Protein AF-A0A645DBH1-F1 (afdb_monomer)

Secondary structure (DSSP, 8-state):
-PPPP---EEEEEE-TTS-EEEEEEEEETTEEEEEESSB-SSSBTTSEEEEEETTT-EEEEEEEETTTEEEEEEEEEEEEEETTEEEEEETTTEEEEEE---

pLDDT: mean 93.03, std 10.53, range [40.94, 98.75]

Sequence (102 aa):
MVAVIDLTGEWIGHYPGHFDEVIRIEQEGEIVQAYKITGDDYVPAEALTWRADLRTMDGEGQVAEKEFVRPRLIPGRLRIVNPDRIIFHWENCGEVEFRRDD

Foldseek 3Di:
DPDDQDQAAKKWKDDVVDHIWIWGWDDDPQKIWIATCCQDQWHGHRGTQKIAGNVVQKIWGWTGPGNNHPIDTAIWGKDDPDSFWIKIAGVPPGIIIIGDDD

Nearest PDB structures (foldseek):
  5vzt-assembly2_D  TM=9.087E-01  e=3.829E-06  Homo sapiens
  3hty-assembly4_D  TM=5.677E-01  e=3.494E-02  Bacteroides thetaiotaomicron VPI-5482
  8u2f-assembly1_A  TM=4.194E-01  e=2.503E-01  Vibrio parahaemolyticus
  1fho-assembly1_A  TM=5.460E-01  e=2.323E+00  Caenorhabditis elegans
  8alo-assembly1_B  TM=3.598E-01  e=6.360E-01  Vibrio cholerae

Organism: NCBI:txid1076179

Solvent-accessible surface area (backbone atoms only — not comparable to full-atom values): 5519 Å² total; per-residue (Å²): 130,83,80,80,82,76,71,59,45,65,30,44,26,52,42,90,98,58,65,78,35,39,29,38,31,49,65,63,89,50,40,36,40,30,24,23,62,60,41,48,63,34,53,44,48,73,34,68,42,35,36,33,33,73,84,78,29,45,29,34,23,53,48,39,41,75,77,48,39,80,66,44,76,41,58,24,36,52,43,80,77,52,95,55,32,35,33,44,32,32,70,98,74,49,67,35,51,31,30,50,83,132

Structure (mmCIF, N/CA/C/O backbone):
data_AF-A0A645DBH1-F1
#
_entry.id   AF-A0A645DBH1-F1
#
loop_
_atom_site.group_PDB
_atom_site.id
_atom_site.type_symbol
_atom_site.label_atom_id
_atom_site.label_alt_id
_atom_site.label_comp_id
_atom_site.label_asym_id
_atom_site.label_entity_id
_atom_site.label_seq_id
_atom_site.pdbx_PDB_ins_code
_atom_site.Cartn_x
_atom_site.Cartn_y
_atom_site.Cartn_z
_atom_site.occupancy
_atom_site.B_iso_or_equiv
_atom_site.auth_seq_id
_atom_site.auth_comp_id
_atom_site.auth_asym_id
_atom_site.auth_atom_id
_atom_site.pdbx_PDB_model_num
ATOM 1 N N . MET A 1 1 ? -18.718 3.544 19.699 1.00 40.94 1 MET A N 1
ATOM 2 C CA . MET A 1 1 ? -17.326 3.547 19.211 1.00 40.94 1 MET A CA 1
ATOM 3 C C . MET A 1 1 ? -17.284 2.663 17.985 1.00 40.94 1 MET A C 1
ATOM 5 O O . MET A 1 1 ? -17.610 1.491 18.110 1.00 40.94 1 MET A O 1
ATOM 9 N N . VAL A 1 2 ? -16.982 3.223 16.816 1.00 48.16 2 VAL A N 1
ATOM 10 C CA . VAL A 1 2 ? -16.574 2.400 15.671 1.00 48.16 2 VAL A CA 1
ATOM 11 C C . VAL A 1 2 ? -15.178 1.900 16.028 1.00 48.16 2 VAL A C 1
ATOM 13 O O . VAL A 1 2 ? -14.338 2.711 16.416 1.00 48.16 2 VAL A O 1
ATOM 16 N N . ALA A 1 3 ? -14.965 0.586 16.044 1.00 58.44 3 ALA A N 1
ATOM 17 C CA . ALA A 1 3 ? -13.634 0.041 16.273 1.00 58.44 3 ALA A CA 1
ATOM 18 C C . ALA A 1 3 ? -12.708 0.568 15.169 1.00 58.44 3 ALA A C 1
ATOM 20 O O . ALA A 1 3 ? -13.049 0.474 13.990 1.00 58.44 3 ALA A O 1
ATOM 21 N N . VAL A 1 4 ? -11.581 1.164 15.555 1.00 71.69 4 VAL A N 1
ATOM 22 C CA . VAL A 1 4 ? -10.527 1.520 14.603 1.00 71.69 4 VAL A CA 1
ATOM 23 C C . VAL A 1 4 ? -9.979 0.202 14.071 1.00 71.69 4 VAL A C 1
ATOM 25 O O . VAL A 1 4 ? -9.593 -0.664 14.855 1.00 71.69 4 VAL A O 1
ATOM 28 N N . ILE A 1 5 ? -10.038 0.015 12.758 1.00 89.06 5 ILE A N 1
ATOM 29 C CA . ILE A 1 5 ? -9.482 -1.168 12.108 1.00 89.06 5 ILE A CA 1
ATOM 30 C C . ILE A 1 5 ? -7.955 -1.141 12.230 1.00 89.06 5 ILE A C 1
ATOM 32 O O . ILE A 1 5 ? -7.333 -0.107 11.979 1.00 89.06 5 ILE A O 1
ATOM 36 N N . ASP A 1 6 ? -7.373 -2.264 12.645 1.00 94.44 6 ASP A N 1
ATOM 37 C CA . ASP A 1 6 ? -5.924 -2.448 12.704 1.00 94.44 6 ASP A CA 1
ATOM 38 C C . ASP A 1 6 ? -5.465 -3.222 11.465 1.00 94.44 6 ASP A C 1
ATOM 40 O O . ASP A 1 6 ? -5.777 -4.403 11.280 1.00 94.44 6 ASP A O 1
ATOM 44 N N . LEU A 1 7 ? -4.752 -2.526 10.587 1.00 96.62 7 LEU A N 1
ATOM 45 C CA . LEU A 1 7 ? -4.184 -3.077 9.364 1.00 96.62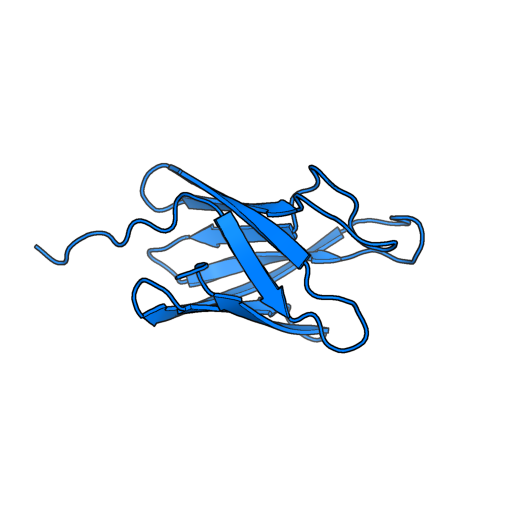 7 LEU A CA 1
ATOM 46 C C . LEU A 1 7 ? -2.735 -3.541 9.548 1.00 96.62 7 LEU A C 1
ATOM 48 O O . LEU A 1 7 ? -2.159 -4.067 8.600 1.00 96.62 7 LEU A O 1
ATOM 52 N N . THR A 1 8 ? -2.151 -3.405 10.742 1.00 97.25 8 THR A N 1
ATOM 53 C CA . THR A 1 8 ? -0.756 -3.781 11.012 1.00 97.25 8 THR A CA 1
ATOM 54 C C . THR A 1 8 ? -0.488 -5.248 10.669 1.00 97.25 8 THR A C 1
ATOM 56 O O . THR A 1 8 ? -1.314 -6.135 10.927 1.00 97.25 8 THR A O 1
ATOM 59 N N . GLY A 1 9 ? 0.689 -5.510 10.099 1.00 97.12 9 GLY A N 1
ATOM 60 C CA . GLY A 1 9 ? 1.181 -6.858 9.809 1.00 97.12 9 GLY A CA 1
ATOM 61 C C . GLY A 1 9 ? 1.458 -7.105 8.331 1.00 97.12 9 GLY A C 1
ATOM 62 O O . GLY A 1 9 ? 1.590 -6.166 7.546 1.00 97.12 9 GLY A O 1
ATOM 63 N N . GLU A 1 10 ? 1.594 -8.378 7.976 1.00 97.62 10 GLU A N 1
ATOM 64 C CA . GLU A 1 10 ? 1.919 -8.815 6.619 1.00 97.62 10 GLU A CA 1
ATOM 65 C C . GLU A 1 10 ? 0.665 -9.056 5.781 1.00 97.62 10 GLU A C 1
ATOM 67 O O . GLU A 1 10 ? -0.356 -9.539 6.278 1.00 97.62 10 GLU A O 1
ATOM 72 N N . TRP A 1 11 ? 0.760 -8.706 4.500 1.00 97.44 11 TRP A N 1
ATOM 73 C CA . TRP A 1 11 ? -0.308 -8.860 3.524 1.00 97.44 11 TRP A CA 1
ATOM 74 C C . TRP A 1 11 ? 0.255 -9.289 2.174 1.00 97.44 11 TRP A C 1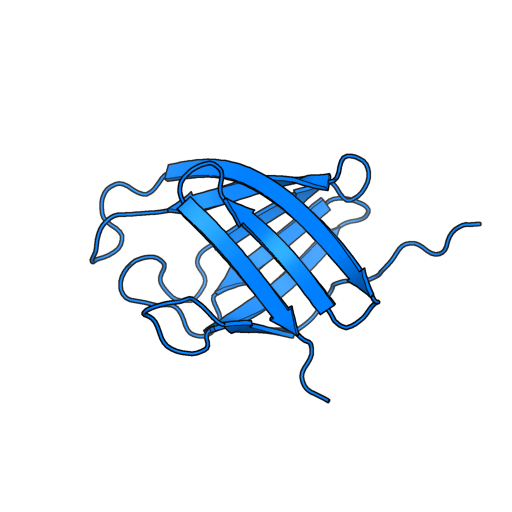
ATOM 76 O O . TRP A 1 11 ? 1.313 -8.825 1.755 1.00 97.44 11 TRP A O 1
ATOM 86 N N . ILE A 1 12 ? -0.489 -10.127 1.462 1.00 96.62 12 ILE A N 1
ATOM 87 C CA . ILE A 1 12 ? -0.128 -10.642 0.143 1.00 96.62 12 ILE A CA 1
ATOM 88 C C . ILE A 1 12 ? -0.936 -9.884 -0.906 1.00 96.62 12 ILE A C 1
ATOM 90 O O . ILE A 1 12 ? -2.166 -9.961 -0.913 1.00 96.62 12 ILE A O 1
ATOM 94 N N . GLY A 1 13 ? -0.249 -9.150 -1.779 1.00 94.44 13 GLY A N 1
ATOM 95 C CA . GLY A 1 13 ? -0.826 -8.406 -2.892 1.00 94.44 13 GLY A CA 1
ATOM 96 C C . GLY A 1 13 ? -0.625 -9.116 -4.224 1.00 94.44 13 GLY A C 1
ATOM 97 O O . GLY A 1 13 ? 0.501 -9.468 -4.570 1.00 94.44 13 GLY A O 1
ATOM 98 N N . HIS A 1 14 ? -1.695 -9.277 -5.003 1.00 86.56 14 HIS A N 1
ATOM 99 C CA . HIS A 1 14 ? -1.590 -9.803 -6.365 1.00 86.56 14 HIS A CA 1
ATOM 100 C C . HIS A 1 14 ? -1.423 -8.656 -7.369 1.00 86.56 14 HIS A C 1
ATOM 102 O O . HIS A 1 14 ? -2.392 -7.966 -7.689 1.00 86.56 14 HIS A O 1
ATOM 108 N N . TYR A 1 15 ? -0.204 -8.441 -7.866 1.00 78.31 15 TYR A N 1
ATOM 109 C CA . TYR A 1 15 ? 0.096 -7.391 -8.844 1.00 78.31 15 TYR A CA 1
ATOM 110 C C . TYR A 1 15 ? -0.097 -7.934 -10.272 1.00 78.31 15 TYR A C 1
ATOM 112 O O . TYR A 1 15 ? 0.681 -8.787 -10.703 1.00 78.31 15 TYR A O 1
ATOM 120 N N . PRO A 1 16 ? -1.092 -7.462 -11.052 1.00 71.31 16 PRO A N 1
ATOM 121 C CA . PRO A 1 16 ? -1.329 -7.978 -12.399 1.00 71.31 16 PRO A CA 1
ATOM 122 C C . PRO A 1 16 ? -0.097 -7.804 -13.300 1.00 71.31 16 PRO A C 1
ATOM 124 O O . PRO A 1 16 ? 0.389 -6.693 -13.489 1.00 71.31 16 PRO A O 1
ATOM 127 N N . GLY A 1 17 ? 0.400 -8.903 -13.875 1.00 69.56 17 GLY A N 1
ATOM 128 C CA . GLY A 1 17 ? 1.623 -8.904 -14.694 1.00 69.56 17 GLY A CA 1
ATOM 129 C C . GLY A 1 17 ? 2.927 -9.093 -13.907 1.00 69.56 17 GLY A C 1
ATOM 130 O O . GLY A 1 17 ? 3.988 -9.178 -14.524 1.00 69.56 17 GLY A O 1
ATOM 131 N N . HIS A 1 18 ? 2.842 -9.224 -12.583 1.00 68.31 18 HIS A N 1
ATOM 132 C CA . HIS A 1 18 ? 3.939 -9.541 -11.669 1.00 68.31 18 HIS A CA 1
ATOM 133 C C . HIS A 1 18 ? 3.574 -10.766 -10.809 1.00 68.31 18 HIS A C 1
ATOM 135 O O . HIS A 1 18 ? 2.489 -11.336 -10.947 1.00 68.31 18 HIS A O 1
ATOM 141 N N . PHE A 1 19 ? 4.506 -11.218 -9.968 1.00 77.62 19 PHE A N 1
ATOM 142 C CA . PHE A 1 19 ? 4.229 -12.265 -8.984 1.00 77.62 19 PHE A CA 1
ATOM 143 C C . PHE A 1 19 ? 3.441 -11.696 -7.794 1.00 77.62 19 PHE A C 1
ATOM 145 O O . PHE A 1 19 ? 3.258 -10.483 -7.677 1.00 77.62 19 PHE A O 1
ATOM 152 N N . ASP A 1 20 ? 2.948 -12.583 -6.928 1.00 88.62 20 ASP A N 1
ATOM 153 C CA . ASP A 1 20 ? 2.427 -12.169 -5.628 1.00 88.62 20 ASP A CA 1
ATOM 154 C C . ASP A 1 20 ? 3.551 -11.487 -4.837 1.00 88.62 20 ASP A C 1
ATOM 156 O O . ASP A 1 20 ? 4.667 -12.000 -4.750 1.00 88.62 20 ASP A O 1
ATOM 160 N N . GLU A 1 21 ? 3.239 -10.334 -4.256 1.00 92.12 21 GLU A N 1
ATOM 161 C CA . GLU A 1 21 ? 4.179 -9.520 -3.497 1.00 92.12 21 GLU A CA 1
ATOM 162 C C . GLU A 1 21 ? 3.709 -9.413 -2.054 1.00 92.12 21 GLU A C 1
ATOM 164 O O . GLU A 1 21 ? 2.552 -9.078 -1.788 1.00 92.12 21 GLU A O 1
ATOM 169 N N . VAL A 1 22 ? 4.613 -9.660 -1.114 1.00 96.06 22 VAL A N 1
ATOM 170 C CA . VAL A 1 22 ? 4.327 -9.494 0.309 1.00 96.06 22 VAL A CA 1
ATOM 171 C C . VAL A 1 22 ? 4.649 -8.059 0.702 1.00 96.06 22 VAL A C 1
ATOM 173 O O . VAL A 1 22 ? 5.698 -7.523 0.337 1.00 96.06 22 VAL A O 1
ATOM 176 N N . ILE A 1 23 ? 3.749 -7.429 1.449 1.00 97.44 23 ILE A N 1
ATOM 177 C CA . ILE A 1 23 ? 3.941 -6.109 2.044 1.00 97.44 23 ILE A CA 1
ATOM 178 C C . ILE A 1 23 ? 3.784 -6.184 3.559 1.00 97.44 23 ILE A C 1
ATOM 180 O O . ILE A 1 23 ? 3.069 -7.036 4.081 1.00 97.44 23 ILE A O 1
ATOM 184 N N . ARG A 1 24 ? 4.405 -5.242 4.260 1.00 98.25 24 ARG A N 1
ATOM 185 C CA . ARG A 1 24 ? 4.228 -5.012 5.691 1.00 98.25 24 ARG A CA 1
ATOM 186 C C . ARG A 1 24 ? 3.584 -3.654 5.904 1.00 98.25 24 ARG A C 1
ATOM 188 O O . ARG A 1 24 ? 4.117 -2.650 5.431 1.00 98.25 24 ARG A O 1
ATOM 195 N N . ILE A 1 25 ? 2.464 -3.623 6.616 1.00 98.50 25 ILE A N 1
ATOM 196 C CA . ILE A 1 25 ? 1.793 -2.385 7.011 1.00 98.50 25 ILE A CA 1
ATOM 197 C C . ILE A 1 25 ? 2.235 -2.001 8.421 1.00 98.50 25 ILE A C 1
ATOM 199 O O . ILE A 1 25 ? 2.126 -2.791 9.360 1.00 98.50 25 ILE A O 1
ATOM 203 N N . GLU A 1 26 ? 2.702 -0.764 8.549 1.00 98.25 26 GLU A N 1
ATOM 204 C CA . GLU A 1 26 ? 2.855 -0.040 9.809 1.00 98.25 26 GLU A CA 1
ATOM 205 C C . GLU A 1 26 ? 1.683 0.940 9.953 1.00 98.25 26 GLU A C 1
ATOM 207 O O . GLU A 1 26 ? 1.349 1.642 8.994 1.00 98.25 26 GLU A O 1
ATOM 212 N N . GLN A 1 27 ? 1.054 0.984 11.131 1.00 97.56 27 GLN A N 1
ATOM 213 C CA . GLN A 1 27 ? -0.072 1.874 11.415 1.00 97.56 27 GLN A CA 1
ATOM 214 C C . GLN A 1 27 ? 0.195 2.740 12.650 1.00 97.56 27 GLN A C 1
ATOM 216 O O . GLN A 1 27 ? 0.391 2.236 13.755 1.00 97.56 27 GLN A O 1
ATOM 221 N N . GLU A 1 28 ? 0.119 4.057 12.468 1.00 96.50 28 GLU A N 1
ATOM 222 C CA . GLU A 1 28 ? 0.186 5.060 13.530 1.00 96.50 28 GLU A CA 1
ATOM 223 C C . GLU A 1 28 ? -1.132 5.842 13.577 1.00 96.50 28 GLU A C 1
ATOM 225 O O . GLU A 1 28 ? -1.344 6.833 12.873 1.00 96.50 28 GLU A O 1
ATOM 230 N N . GLY A 1 29 ? -2.062 5.367 14.409 1.00 94.38 29 GLY A N 1
ATOM 231 C CA . GLY A 1 29 ? -3.403 5.941 14.499 1.00 94.38 29 GLY A CA 1
ATOM 232 C C . GLY A 1 29 ? -4.179 5.762 13.193 1.00 94.38 29 GLY A C 1
ATOM 233 O O . GLY A 1 29 ? -4.552 4.642 12.842 1.00 94.38 29 GLY A O 1
ATOM 234 N N . GLU A 1 30 ? -4.443 6.871 12.501 1.00 95.88 30 GLU A N 1
ATOM 235 C CA . GLU A 1 30 ? -5.142 6.892 11.209 1.00 95.88 30 GLU A CA 1
ATOM 236 C C . GLU A 1 30 ? -4.178 6.825 10.016 1.00 95.88 30 GLU A C 1
ATOM 238 O O . GLU A 1 30 ? -4.633 6.708 8.886 1.00 95.88 30 GLU A O 1
ATOM 243 N N . ILE A 1 31 ? -2.862 6.889 10.228 1.00 97.69 31 ILE A N 1
ATOM 244 C CA . ILE A 1 31 ? -1.883 6.848 9.139 1.00 97.69 31 ILE A CA 1
ATOM 245 C C . ILE A 1 31 ? -1.374 5.423 8.962 1.00 97.69 31 ILE A C 1
ATOM 247 O O . ILE A 1 31 ? -0.926 4.798 9.922 1.00 97.69 31 ILE A O 1
ATOM 251 N N . VAL A 1 32 ? -1.419 4.920 7.729 1.00 98.12 32 VAL A N 1
ATOM 252 C CA . VAL A 1 32 ? -0.880 3.607 7.356 1.00 98.12 32 VAL A CA 1
ATOM 253 C C . VAL A 1 32 ? 0.193 3.738 6.284 1.00 98.12 32 VAL A C 1
ATOM 255 O O . VAL A 1 32 ? 0.040 4.493 5.321 1.00 98.12 32 VAL A O 1
ATOM 258 N N . GLN A 1 33 ? 1.274 2.978 6.438 1.00 98.75 33 GLN A N 1
ATOM 259 C CA . GLN A 1 33 ? 2.382 2.898 5.490 1.00 98.75 33 GLN A CA 1
ATOM 260 C C . GLN A 1 33 ? 2.669 1.435 5.161 1.00 98.75 33 GLN A C 1
ATOM 262 O O . GLN A 1 33 ? 2.966 0.642 6.050 1.00 98.75 33 GLN A O 1
ATOM 267 N N . ALA A 1 34 ? 2.583 1.085 3.880 1.00 98.44 34 ALA A N 1
ATOM 268 C CA . ALA A 1 34 ? 2.869 -0.248 3.373 1.00 98.44 34 ALA A CA 1
ATOM 269 C C . ALA A 1 34 ? 4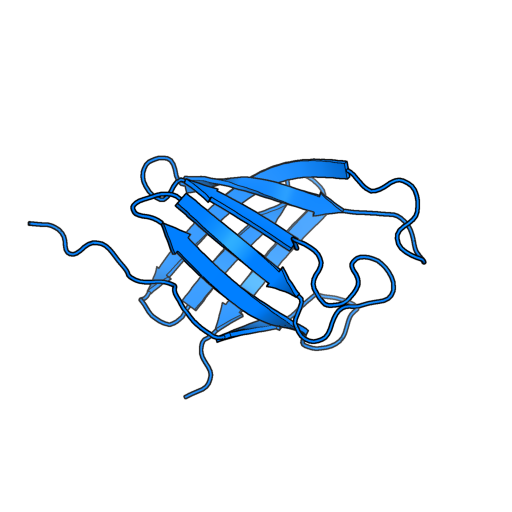.242 -0.286 2.700 1.00 98.44 34 ALA A C 1
ATOM 271 O O . ALA A 1 34 ? 4.495 0.459 1.749 1.00 98.44 34 ALA A O 1
ATOM 272 N N . TYR A 1 35 ? 5.099 -1.198 3.143 1.00 98.50 35 TYR A N 1
ATOM 273 C CA . TYR A 1 35 ? 6.432 -1.428 2.585 1.00 98.50 35 TYR A CA 1
ATOM 274 C C . TYR A 1 35 ? 6.497 -2.797 1.921 1.00 98.50 35 TYR A C 1
ATOM 276 O O . TYR A 1 35 ? 5.956 -3.759 2.461 1.00 98.50 35 TYR A O 1
ATOM 284 N N . LYS A 1 36 ? 7.158 -2.909 0.768 1.00 96.81 36 LYS A N 1
ATOM 285 C CA . LYS A 1 36 ? 7.425 -4.210 0.134 1.00 96.81 36 LYS A CA 1
ATOM 286 C C . LYS A 1 36 ? 8.349 -5.036 1.032 1.00 96.81 36 LYS A C 1
ATOM 288 O O . LYS A 1 36 ? 9.379 -4.533 1.463 1.00 96.81 36 LYS A O 1
ATOM 293 N N . ILE A 1 37 ? 8.012 -6.300 1.266 1.00 96.75 37 ILE A N 1
ATOM 294 C CA . ILE A 1 37 ? 8.922 -7.300 1.843 1.00 96.75 37 ILE A CA 1
ATOM 295 C C . ILE A 1 37 ? 9.686 -8.007 0.718 1.00 96.75 37 ILE A C 1
ATOM 297 O O . ILE A 1 37 ? 10.905 -8.125 0.782 1.00 96.75 37 ILE A O 1
ATOM 301 N N . THR A 1 38 ? 8.986 -8.464 -0.325 1.00 94.06 38 THR A N 1
ATOM 302 C CA . THR A 1 38 ? 9.595 -9.183 -1.460 1.00 94.06 38 THR A CA 1
ATOM 303 C C . THR A 1 38 ? 10.173 -8.225 -2.497 1.00 94.06 38 THR A C 1
ATOM 305 O O . THR A 1 38 ? 11.352 -8.331 -2.833 1.00 94.06 38 THR A O 1
ATOM 308 N N . GLY A 1 39 ? 9.382 -7.241 -2.930 1.00 92.00 39 GLY A N 1
ATOM 309 C CA . GLY A 1 39 ? 9.793 -6.268 -3.936 1.00 92.00 39 GLY A CA 1
ATOM 310 C C . GLY A 1 39 ? 9.852 -6.842 -5.349 1.00 92.00 39 GLY A C 1
ATOM 311 O O . GLY A 1 39 ? 9.993 -8.041 -5.563 1.00 92.00 39 GLY A O 1
ATOM 312 N N . ASP A 1 40 ? 9.827 -5.943 -6.324 1.00 91.62 40 ASP A N 1
ATOM 313 C CA . ASP A 1 40 ? 9.943 -6.261 -7.743 1.00 91.62 40 ASP A CA 1
ATOM 314 C C . ASP A 1 40 ? 10.947 -5.322 -8.440 1.00 91.62 40 ASP A C 1
ATOM 316 O O . ASP A 1 40 ? 11.531 -4.425 -7.825 1.00 91.62 40 ASP A O 1
ATOM 320 N N . ASP A 1 41 ? 11.158 -5.523 -9.747 1.00 93.25 41 ASP A N 1
ATOM 321 C CA . ASP A 1 41 ? 12.070 -4.704 -10.559 1.00 93.25 41 ASP A CA 1
ATOM 322 C C . ASP A 1 41 ? 11.677 -3.210 -10.593 1.00 93.25 41 ASP A C 1
ATOM 324 O O . ASP A 1 41 ? 12.479 -2.379 -11.014 1.00 93.25 41 ASP A O 1
ATOM 328 N N . TYR A 1 42 ? 10.455 -2.844 -10.204 1.00 94.38 42 TYR A N 1
ATOM 329 C CA . TYR A 1 42 ? 9.942 -1.475 -10.239 1.00 94.38 42 TYR A CA 1
ATOM 330 C C . TYR A 1 42 ? 9.899 -0.849 -8.853 1.00 94.38 42 TYR A C 1
ATOM 332 O O . TYR A 1 42 ? 10.186 0.334 -8.741 1.00 94.38 42 TYR A O 1
ATOM 340 N N . VAL A 1 43 ? 9.556 -1.593 -7.805 1.00 94.88 43 VAL A N 1
ATOM 341 C CA . VAL A 1 43 ? 9.581 -1.133 -6.412 1.00 94.88 43 VAL A CA 1
ATOM 342 C C . VAL A 1 43 ? 10.274 -2.205 -5.566 1.00 94.88 43 VAL A C 1
ATOM 344 O O . VAL A 1 43 ? 9.673 -3.251 -5.312 1.00 94.88 43 VAL A O 1
ATOM 347 N N . PRO A 1 44 ? 11.523 -1.972 -5.125 1.00 96.12 44 PRO A N 1
ATOM 348 C CA . PRO A 1 44 ? 12.325 -2.996 -4.465 1.00 96.12 44 PRO A CA 1
ATOM 349 C C . PRO A 1 44 ? 11.825 -3.298 -3.046 1.00 96.12 44 PRO A C 1
ATOM 351 O O . PRO A 1 44 ? 11.018 -2.560 -2.479 1.00 96.12 44 PRO A O 1
ATOM 354 N N . ALA A 1 45 ? 12.347 -4.374 -2.455 1.00 96.62 45 ALA A N 1
ATOM 355 C CA . ALA A 1 45 ? 12.137 -4.693 -1.046 1.00 96.62 45 ALA A CA 1
ATOM 356 C C . ALA A 1 45 ? 12.521 -3.509 -0.142 1.00 96.62 45 ALA A C 1
ATOM 358 O O . ALA A 1 45 ? 13.388 -2.701 -0.486 1.00 96.62 45 ALA A O 1
ATOM 359 N N . GLU A 1 46 ? 11.862 -3.411 1.010 1.00 96.69 46 GLU A N 1
ATOM 360 C CA . GLU A 1 46 ? 11.943 -2.322 1.993 1.00 96.69 46 GLU A CA 1
ATOM 361 C C . GLU A 1 46 ? 11.432 -0.955 1.502 1.00 96.69 46 GLU A C 1
ATOM 363 O O . GLU A 1 46 ? 11.278 -0.028 2.299 1.00 96.69 46 GLU A O 1
ATOM 368 N N . ALA A 1 47 ? 11.123 -0.792 0.212 1.00 97.56 47 ALA A N 1
ATOM 369 C CA . ALA A 1 47 ? 10.576 0.459 -0.292 1.00 97.56 47 ALA A CA 1
ATOM 370 C C . ALA A 1 47 ? 9.096 0.616 0.079 1.00 97.56 47 ALA A C 1
ATOM 372 O O . ALA A 1 47 ? 8.310 -0.336 0.058 1.00 97.56 47 ALA A O 1
ATOM 373 N N . LEU A 1 48 ? 8.701 1.861 0.359 1.00 98.19 48 LEU A N 1
ATOM 374 C CA . LEU A 1 48 ? 7.296 2.238 0.481 1.00 98.19 48 LEU A CA 1
ATOM 375 C C . LEU A 1 48 ? 6.582 1.915 -0.838 1.00 98.19 48 LEU A C 1
ATOM 377 O O . LEU A 1 48 ? 6.995 2.398 -1.891 1.00 98.19 48 LEU A O 1
ATOM 381 N N . THR A 1 49 ? 5.498 1.143 -0.789 1.00 97.69 49 THR A N 1
ATOM 382 C CA . THR A 1 49 ? 4.646 0.896 -1.961 1.00 97.69 49 THR A CA 1
ATOM 383 C C . THR A 1 49 ? 3.422 1.798 -1.981 1.00 97.69 49 THR A C 1
ATOM 385 O O . THR A 1 49 ? 3.050 2.279 -3.050 1.00 97.69 49 THR A O 1
ATOM 388 N N . TRP A 1 50 ? 2.830 2.085 -0.822 1.00 98.62 50 TRP A N 1
ATOM 389 C CA . TRP A 1 50 ? 1.752 3.057 -0.687 1.00 98.62 50 TRP A CA 1
ATOM 390 C C . TRP A 1 50 ? 1.596 3.518 0.764 1.00 98.62 50 TRP A C 1
ATOM 392 O O . TRP A 1 50 ? 2.015 2.838 1.700 1.00 98.62 50 TRP A O 1
ATOM 402 N N . ARG A 1 51 ? 0.987 4.688 0.952 1.00 98.69 51 ARG A N 1
ATOM 403 C CA . ARG A 1 51 ? 0.532 5.191 2.255 1.00 98.69 51 ARG A CA 1
ATOM 404 C C . ARG A 1 51 ? -0.861 5.790 2.137 1.00 98.69 51 ARG A C 1
ATOM 406 O O . ARG A 1 51 ? -1.215 6.261 1.058 1.00 98.69 51 ARG A O 1
ATOM 413 N N . ALA A 1 52 ? -1.633 5.778 3.219 1.00 98.62 52 ALA A N 1
ATOM 414 C CA . ALA A 1 52 ? -2.989 6.325 3.237 1.00 98.62 52 ALA A CA 1
ATOM 415 C C . ALA A 1 52 ? -3.405 6.85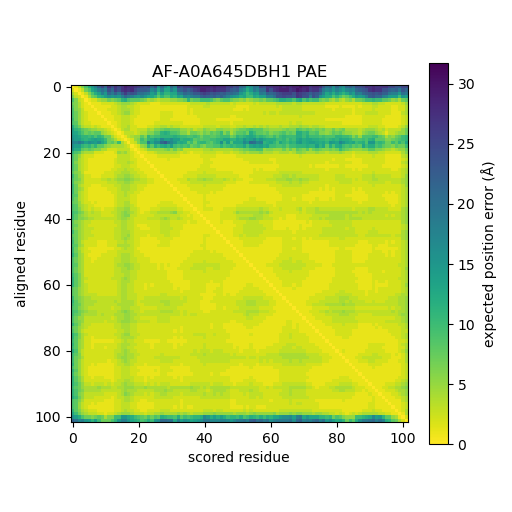0 4.620 1.00 98.62 52 ALA A C 1
ATOM 417 O O . ALA A 1 52 ? -2.843 6.459 5.643 1.00 98.62 52 ALA A O 1
ATOM 418 N N . ASP A 1 53 ? -4.416 7.716 4.622 1.00 97.94 53 ASP A N 1
ATOM 419 C CA . ASP A 1 53 ? -5.139 8.198 5.801 1.00 97.94 53 ASP A CA 1
ATOM 420 C C . ASP A 1 53 ? -6.463 7.407 5.932 1.00 97.94 53 ASP A C 1
ATOM 422 O O . ASP A 1 53 ? -7.297 7.404 5.029 1.00 97.94 53 ASP A O 1
ATOM 426 N N . LEU A 1 54 ? -6.671 6.712 7.055 1.00 96.38 54 LEU A N 1
ATOM 427 C CA . LEU A 1 54 ? -7.849 5.884 7.353 1.00 96.38 54 LEU A CA 1
ATOM 428 C C . LEU A 1 54 ? -9.118 6.688 7.679 1.00 96.38 54 LEU A C 1
ATOM 430 O O . LEU A 1 54 ? -10.195 6.110 7.826 1.00 9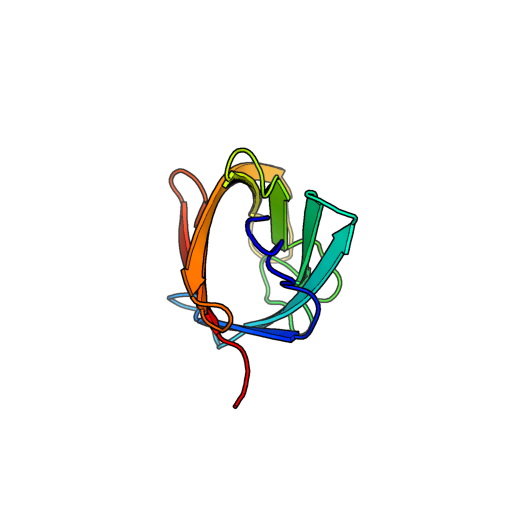6.38 54 LEU A O 1
ATOM 434 N N . ARG A 1 55 ? -9.033 8.010 7.797 1.00 95.31 55 ARG A N 1
ATOM 435 C CA . ARG A 1 55 ? -10.189 8.897 7.945 1.00 95.31 55 ARG A CA 1
ATOM 436 C C . ARG A 1 55 ? -10.706 9.361 6.593 1.00 95.31 55 ARG A C 1
ATOM 438 O O . ARG A 1 55 ? -11.920 9.468 6.424 1.00 9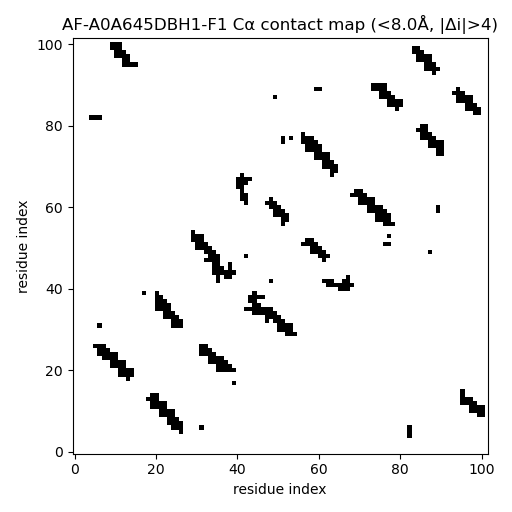5.31 55 ARG A O 1
ATOM 445 N N . THR A 1 56 ? -9.818 9.647 5.640 1.00 97.44 56 THR A N 1
ATOM 446 C CA . THR A 1 56 ? -10.210 10.131 4.301 1.00 97.44 56 THR A CA 1
ATOM 447 C C . THR A 1 56 ? -10.198 9.049 3.229 1.00 97.44 56 THR A C 1
ATOM 449 O O . THR A 1 56 ? -10.850 9.222 2.202 1.00 97.44 56 THR A O 1
ATOM 452 N N . MET A 1 57 ? -9.501 7.936 3.473 1.00 97.88 57 MET A N 1
ATOM 453 C CA . MET A 1 57 ? -9.132 6.909 2.489 1.00 97.88 57 MET A CA 1
ATOM 454 C C . MET A 1 57 ? -8.206 7.406 1.371 1.00 97.88 57 MET A C 1
ATOM 456 O O . MET A 1 57 ? -7.893 6.649 0.448 1.00 97.88 57 MET A O 1
ATOM 460 N N . ASP A 1 58 ? -7.748 8.655 1.440 1.00 98.50 58 ASP A N 1
ATOM 461 C CA . ASP A 1 58 ? -6.822 9.208 0.463 1.00 98.50 58 ASP A CA 1
ATOM 462 C C . ASP A 1 58 ? -5.400 8.754 0.776 1.00 98.50 58 ASP A C 1
ATOM 464 O O . ASP A 1 58 ? -5.004 8.591 1.933 1.00 98.50 58 ASP A O 1
ATOM 468 N N . GLY A 1 59 ? -4.618 8.558 -0.274 1.00 98.38 59 GLY A N 1
ATOM 469 C CA . GLY A 1 59 ? -3.250 8.115 -0.148 1.00 98.38 59 GLY A CA 1
ATOM 470 C C . GLY A 1 59 ? -2.420 8.442 -1.368 1.00 98.38 59 GLY A C 1
ATOM 471 O O . GLY A 1 59 ? -2.834 9.151 -2.287 1.00 98.38 59 GLY A O 1
ATOM 472 N N . GLU A 1 60 ? -1.225 7.883 -1.377 1.00 98.69 60 GLU A N 1
ATOM 473 C CA . GLU A 1 60 ? -0.326 7.952 -2.511 1.00 98.69 60 GLU A CA 1
ATOM 474 C C . GLU A 1 60 ? 0.465 6.662 -2.637 1.00 98.69 60 GLU A C 1
ATOM 476 O O . GLU A 1 60 ? 0.824 6.018 -1.649 1.00 98.69 60 GLU A O 1
ATOM 481 N N . GLY A 1 61 ? 0.692 6.278 -3.882 1.00 98.31 61 GLY A N 1
ATOM 482 C CA . GLY A 1 61 ? 1.333 5.035 -4.244 1.00 98.31 61 GLY A CA 1
ATOM 483 C C . GLY A 1 61 ? 2.632 5.279 -4.993 1.00 98.31 61 GLY A C 1
ATOM 484 O O . GLY A 1 61 ? 2.717 6.151 -5.859 1.00 98.31 61 GLY A O 1
ATOM 485 N N . GLN A 1 62 ? 3.648 4.495 -4.658 1.00 98.06 62 GLN A N 1
ATOM 486 C CA . GLN A 1 62 ? 4.947 4.519 -5.308 1.00 98.06 62 GLN A CA 1
ATOM 487 C C . GLN A 1 62 ? 4.859 3.850 -6.674 1.00 98.06 62 GLN A C 1
ATOM 489 O O . GLN A 1 62 ? 4.383 2.723 -6.800 1.00 98.06 62 GLN A O 1
ATOM 494 N N . VAL A 1 63 ? 5.360 4.550 -7.688 1.00 96.06 63 VAL A N 1
ATOM 495 C CA . VAL A 1 63 ? 5.609 4.013 -9.026 1.00 96.06 63 VAL A CA 1
ATOM 496 C C . VAL A 1 63 ? 7.021 4.381 -9.461 1.00 96.06 63 VAL A C 1
ATOM 498 O O . VAL A 1 63 ? 7.577 5.390 -9.014 1.00 96.06 63 VAL A O 1
ATOM 501 N N . ALA A 1 64 ? 7.603 3.576 -10.337 1.00 96.75 64 ALA A N 1
ATOM 502 C CA . ALA A 1 64 ? 8.875 3.863 -10.982 1.00 96.75 64 ALA A CA 1
ATOM 503 C C . ALA A 1 64 ? 8.932 3.158 -12.341 1.00 96.75 64 ALA A C 1
ATOM 505 O O . ALA A 1 64 ? 8.074 2.340 -12.673 1.00 96.75 64 ALA A O 1
ATOM 506 N N . GLU A 1 65 ? 9.939 3.489 -13.136 1.00 95.31 65 GLU A N 1
ATOM 507 C CA . GLU A 1 65 ? 10.359 2.658 -14.261 1.00 95.31 65 GLU A CA 1
ATOM 508 C C . GLU A 1 65 ? 11.151 1.447 -13.754 1.00 95.31 65 GLU A C 1
ATOM 510 O O . GLU A 1 65 ? 11.553 1.397 -12.589 1.00 95.31 65 GLU A O 1
ATOM 515 N N . LYS A 1 66 ? 11.379 0.472 -14.642 1.00 94.38 66 LYS A N 1
ATOM 516 C CA . LYS A 1 66 ? 12.182 -0.712 -14.331 1.00 94.38 66 LYS A CA 1
ATOM 517 C C . LYS A 1 66 ? 13.541 -0.298 -13.748 1.00 94.38 66 LYS A C 1
ATOM 519 O O . LYS A 1 66 ? 14.119 0.692 -14.191 1.00 94.38 66 LYS A O 1
ATOM 524 N N . GLU A 1 67 ? 14.032 -1.076 -12.789 1.00 95.38 67 GLU A N 1
ATOM 525 C CA . GLU A 1 67 ? 15.229 -0.823 -11.978 1.00 95.38 67 GLU A CA 1
ATOM 526 C C . GLU A 1 67 ? 15.069 0.376 -11.025 1.00 95.38 67 GLU A C 1
ATOM 528 O O . GLU A 1 67 ? 16.032 1.076 -10.713 1.00 95.38 67 GLU A O 1
ATOM 533 N N . PHE A 1 68 ? 13.834 0.618 -10.562 1.00 96.19 68 PHE A N 1
ATOM 534 C CA . PHE A 1 68 ? 13.461 1.717 -9.660 1.00 96.19 68 PHE A CA 1
ATOM 535 C C . PHE A 1 68 ? 13.889 3.105 -10.173 1.00 96.19 68 PHE A C 1
ATOM 537 O O . PHE A 1 68 ? 14.272 4.003 -9.419 1.00 96.19 68 PHE A O 1
ATOM 544 N N . VAL A 1 69 ? 13.828 3.302 -11.491 1.00 97.62 69 VAL A N 1
ATOM 545 C CA . VAL A 1 69 ? 14.246 4.550 -12.137 1.00 97.62 69 VAL A CA 1
ATOM 546 C C . VAL A 1 69 ? 13.138 5.601 -12.047 1.00 97.62 69 VAL A C 1
ATOM 548 O O . VAL A 1 69 ? 11.970 5.330 -12.319 1.00 97.62 69 VAL A O 1
ATOM 551 N N . ARG A 1 70 ? 13.516 6.842 -11.704 1.00 97.00 70 ARG A N 1
ATOM 552 C CA . ARG A 1 70 ? 12.604 7.997 -11.552 1.00 97.00 70 ARG A CA 1
ATOM 553 C C . ARG A 1 70 ? 11.400 7.697 -10.636 1.00 97.00 70 ARG A C 1
ATOM 555 O O . ARG A 1 70 ? 10.254 7.881 -11.060 1.00 97.00 70 ARG A O 1
ATOM 562 N N . PRO A 1 71 ? 11.643 7.267 -9.385 1.00 97.56 71 PRO A N 1
ATOM 563 C CA . PRO A 1 71 ? 10.569 6.961 -8.458 1.00 97.56 71 PRO A CA 1
ATOM 564 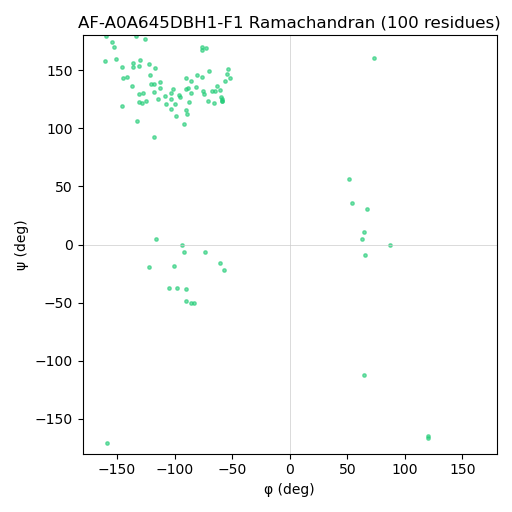C C . PRO A 1 71 ? 9.755 8.218 -8.152 1.00 97.56 71 PRO A C 1
ATOM 566 O O . PRO A 1 71 ? 10.302 9.299 -7.925 1.00 97.56 71 PRO A O 1
ATOM 569 N N . ARG A 1 72 ? 8.432 8.075 -8.134 1.00 97.75 72 ARG A N 1
ATOM 570 C CA . ARG A 1 72 ? 7.505 9.137 -7.737 1.00 97.75 72 ARG A CA 1
ATOM 571 C C . ARG A 1 72 ? 6.284 8.568 -7.030 1.00 97.75 72 ARG A C 1
ATOM 573 O O . ARG A 1 72 ? 5.864 7.448 -7.311 1.00 97.75 72 ARG A O 1
ATOM 580 N N . LEU A 1 73 ? 5.703 9.384 -6.163 1.00 98.31 73 LEU A N 1
ATOM 581 C CA . LEU A 1 73 ? 4.405 9.115 -5.566 1.00 98.31 73 LEU A CA 1
ATOM 582 C C . LEU A 1 73 ? 3.321 9.716 -6.459 1.00 98.31 73 LEU A C 1
ATOM 584 O O . LEU A 1 73 ? 3.449 10.848 -6.932 1.00 98.31 73 LEU A O 1
ATOM 588 N N . ILE A 1 74 ? 2.282 8.934 -6.721 1.00 98.25 74 ILE A N 1
ATOM 589 C CA . ILE A 1 74 ? 1.079 9.377 -7.427 1.00 98.25 74 ILE A CA 1
ATOM 590 C C . ILE A 1 74 ? -0.128 9.258 -6.501 1.00 98.25 74 ILE A C 1
ATOM 592 O O . ILE A 1 74 ? -0.110 8.398 -5.616 1.00 98.25 74 ILE A O 1
ATOM 596 N N . PRO A 1 75 ? -1.174 10.082 -6.682 1.00 98.69 75 PRO A N 1
ATOM 597 C CA . PRO A 1 75 ? -2.380 9.967 -5.879 1.00 98.69 75 PRO A CA 1
ATOM 598 C C . PRO A 1 75 ? -2.968 8.556 -5.938 1.00 98.69 75 PRO A C 1
ATOM 600 O O . PRO A 1 75 ? -2.889 7.862 -6.956 1.00 98.69 75 PRO A O 1
ATOM 603 N N . GLY A 1 76 ? -3.569 8.134 -4.837 1.00 98.44 76 GLY A N 1
ATOM 604 C CA . GLY A 1 76 ? -4.237 6.852 -4.736 1.00 98.44 76 GLY A CA 1
ATOM 605 C C . GLY A 1 76 ? -5.321 6.857 -3.673 1.00 98.44 76 GLY A C 1
ATOM 606 O O . GLY A 1 76 ? -5.512 7.836 -2.950 1.00 98.44 76 GLY A O 1
ATOM 607 N N . ARG A 1 77 ? -6.063 5.755 -3.599 1.00 98.50 77 ARG A N 1
ATOM 608 C CA . ARG A 1 77 ? -7.092 5.552 -2.580 1.00 98.50 77 ARG A CA 1
ATOM 609 C C . ARG A 1 77 ? -7.040 4.151 -2.011 1.00 98.50 77 ARG A C 1
ATOM 611 O O . ARG A 1 77 ? -6.953 3.176 -2.756 1.00 98.50 77 ARG A O 1
ATOM 618 N N . LEU A 1 78 ? -7.160 4.076 -0.693 1.00 98.50 78 LEU A N 1
ATOM 619 C CA . LEU A 1 78 ? -7.359 2.833 0.030 1.00 98.50 78 LEU A CA 1
ATOM 620 C C . LEU A 1 78 ? -8.853 2.499 0.074 1.00 98.50 78 LEU A C 1
ATOM 622 O O . LEU A 1 78 ? -9.707 3.361 0.258 1.00 98.50 78 LEU A O 1
ATOM 626 N N . ARG A 1 79 ? -9.190 1.224 -0.068 1.00 97.88 79 ARG A N 1
ATOM 627 C CA . ARG A 1 79 ? -10.536 0.709 0.149 1.00 97.88 79 ARG A CA 1
ATOM 628 C C . ARG A 1 79 ? -10.464 -0.502 1.056 1.00 97.88 79 ARG A C 1
ATOM 630 O O . ARG A 1 79 ? -9.825 -1.498 0.734 1.00 97.88 79 ARG A O 1
ATOM 637 N N . ILE A 1 80 ? -11.175 -0.427 2.170 1.00 96.50 80 ILE A N 1
ATOM 638 C CA . ILE A 1 80 ? -11.285 -1.523 3.129 1.00 96.50 80 ILE A CA 1
ATOM 639 C C . ILE A 1 80 ? -12.490 -2.371 2.731 1.00 96.50 80 ILE A C 1
ATOM 641 O O . ILE A 1 80 ? -13.617 -1.876 2.722 1.00 96.50 80 ILE A O 1
ATOM 645 N N . VAL A 1 81 ? -12.259 -3.631 2.354 1.00 96.06 81 VAL A N 1
ATOM 646 C CA . VAL A 1 81 ? -13.340 -4.571 2.017 1.00 96.06 81 VAL A CA 1
ATOM 647 C C . VAL A 1 81 ? -13.845 -5.241 3.290 1.00 96.06 81 VAL A C 1
ATOM 649 O O . VAL A 1 81 ? -15.046 -5.261 3.548 1.00 96.06 81 VAL A O 1
ATOM 652 N N . ASN A 1 82 ? -12.918 -5.773 4.084 1.00 94.00 82 ASN A N 1
ATOM 653 C CA . ASN A 1 82 ? -13.132 -6.347 5.410 1.00 94.00 82 ASN A CA 1
ATOM 654 C C . ASN A 1 82 ? -11.776 -6.371 6.172 1.00 94.00 82 ASN A C 1
ATOM 656 O O . ASN A 1 82 ? -10.778 -5.917 5.607 1.00 94.00 82 ASN A O 1
ATOM 660 N N . PRO A 1 83 ? -11.709 -6.853 7.431 1.00 92.81 83 PRO A N 1
ATOM 661 C CA . PRO A 1 83 ? -10.468 -6.864 8.222 1.00 92.81 83 PRO A CA 1
ATOM 662 C C . PRO A 1 83 ? -9.268 -7.594 7.602 1.00 92.81 83 PRO A C 1
ATOM 664 O O . PRO A 1 83 ? -8.131 -7.270 7.941 1.00 92.81 83 PRO A O 1
ATOM 667 N N . ASP A 1 84 ? -9.520 -8.517 6.675 1.00 95.19 84 ASP A N 1
ATOM 668 C CA . ASP A 1 84 ? -8.512 -9.396 6.075 1.00 95.19 84 ASP A CA 1
ATOM 669 C C . ASP A 1 84 ? -8.347 -9.143 4.570 1.00 95.19 84 ASP A C 1
ATOM 671 O O . ASP A 1 84 ? -7.618 -9.860 3.883 1.00 95.19 84 ASP A O 1
ATOM 675 N N . ARG A 1 85 ? -9.032 -8.122 4.033 1.00 96.06 85 ARG A N 1
ATOM 676 C CA . ARG A 1 85 ? -9.016 -7.772 2.610 1.00 96.06 85 ARG A CA 1
ATOM 677 C C . ARG A 1 85 ? -9.115 -6.267 2.394 1.00 96.06 85 ARG A C 1
ATOM 679 O O . ARG A 1 85 ? -10.132 -5.637 2.702 1.00 96.06 85 ARG A O 1
ATOM 686 N N . ILE A 1 86 ? -8.088 -5.706 1.769 1.00 97.50 86 ILE A N 1
ATOM 687 C CA . ILE A 1 86 ? -8.016 -4.292 1.388 1.00 97.50 86 ILE A CA 1
ATOM 688 C C . ILE A 1 86 ? -7.605 -4.161 -0.075 1.00 97.50 86 ILE A C 1
ATOM 690 O O . ILE A 1 86 ? -7.020 -5.071 -0.654 1.00 97.50 86 ILE A O 1
ATOM 694 N N . ILE A 1 87 ? -7.915 -3.023 -0.685 1.00 97.69 87 ILE A N 1
ATOM 695 C CA . ILE A 1 87 ? -7.539 -2.709 -2.062 1.00 97.69 87 ILE A CA 1
ATOM 696 C C . ILE A 1 87 ? -6.916 -1.321 -2.081 1.00 97.69 87 ILE A C 1
ATOM 698 O O . ILE A 1 87 ? -7.508 -0.383 -1.551 1.00 97.69 87 ILE A O 1
ATOM 702 N N . PHE A 1 88 ? -5.743 -1.179 -2.694 1.00 98.31 88 PHE A N 1
ATOM 703 C CA . PHE A 1 88 ? -5.163 0.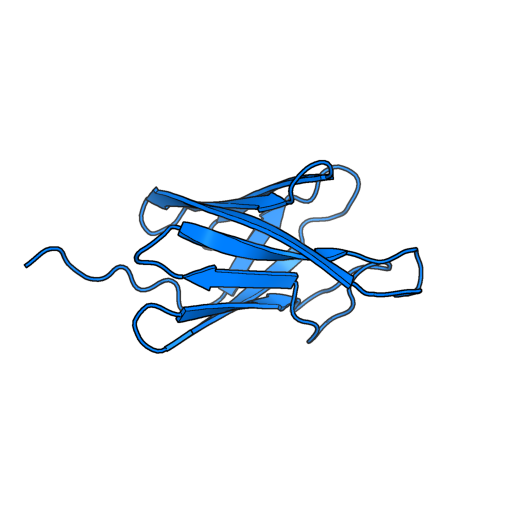133 -2.970 1.00 98.31 88 PHE A CA 1
ATOM 704 C C . PHE A 1 88 ? -5.230 0.408 -4.471 1.00 98.31 88 PHE A C 1
ATOM 706 O O . PHE A 1 88 ? -4.813 -0.423 -5.275 1.00 98.31 88 PHE A O 1
ATOM 713 N N . HIS A 1 89 ? -5.778 1.562 -4.844 1.00 97.94 89 HIS A N 1
ATOM 714 C CA . HIS A 1 89 ? -5.873 2.025 -6.225 1.00 97.94 89 HIS A CA 1
ATOM 715 C C . HIS A 1 89 ? -4.891 3.175 -6.458 1.00 97.94 89 HIS A C 1
ATOM 717 O O . HIS A 1 89 ? -5.009 4.223 -5.825 1.00 97.94 89 HIS A O 1
ATOM 723 N N . TRP A 1 90 ? -3.968 2.996 -7.399 1.00 97.44 90 TRP A N 1
ATOM 724 C CA . TRP A 1 90 ? -3.072 4.020 -7.926 1.00 97.44 90 TRP A CA 1
ATOM 725 C C . TRP A 1 90 ? -3.760 4.753 -9.080 1.00 97.44 90 TRP A C 1
ATOM 727 O O . TRP A 1 90 ? -4.133 4.138 -10.085 1.00 97.44 90 TRP A O 1
ATOM 737 N N . GLU A 1 91 ? -3.905 6.075 -8.980 1.00 97.38 91 GLU A N 1
ATOM 738 C CA . GLU A 1 91 ? -4.608 6.856 -9.997 1.00 97.38 91 GLU A CA 1
ATOM 739 C C . GLU A 1 91 ? -3.949 6.705 -11.378 1.00 97.38 91 GLU A C 1
ATOM 741 O O . GLU A 1 91 ? -2.764 6.981 -11.558 1.00 97.38 91 GLU A O 1
ATOM 746 N N . ASN A 1 92 ? -4.734 6.272 -12.369 1.00 94.06 92 ASN A N 1
ATOM 747 C CA . ASN A 1 92 ? -4.294 6.002 -13.744 1.00 94.06 92 ASN A CA 1
ATOM 748 C C . ASN A 1 92 ? -3.282 4.845 -13.907 1.00 94.06 92 ASN A C 1
ATOM 750 O O . ASN A 1 92 ? -2.739 4.680 -15.000 1.00 94.06 92 ASN A O 1
ATOM 754 N N . CYS A 1 93 ? -3.031 4.032 -12.872 1.00 92.31 93 CYS A N 1
ATOM 755 C CA . CYS A 1 93 ? -2.128 2.874 -12.953 1.00 92.31 93 CYS A CA 1
ATOM 756 C C . CYS A 1 93 ? -2.790 1.535 -12.595 1.00 92.31 93 CYS A C 1
ATOM 758 O O . CYS A 1 93 ? -2.287 0.498 -13.019 1.00 92.31 93 CYS A O 1
ATOM 760 N N . GLY A 1 94 ? -3.923 1.542 -11.888 1.00 93.69 94 GLY A N 1
ATOM 761 C CA . GLY A 1 94 ? -4.688 0.336 -11.559 1.00 93.69 94 GLY A CA 1
ATOM 762 C C . GLY A 1 94 ? -4.821 0.117 -10.057 1.00 93.69 94 GLY A C 1
ATOM 763 O O . GLY A 1 94 ? -4.564 1.019 -9.264 1.00 93.69 94 GLY A O 1
ATOM 764 N N . GLU A 1 95 ? -5.242 -1.078 -9.656 1.00 95.62 95 GLU A N 1
ATOM 765 C CA . GLU A 1 95 ? -5.421 -1.437 -8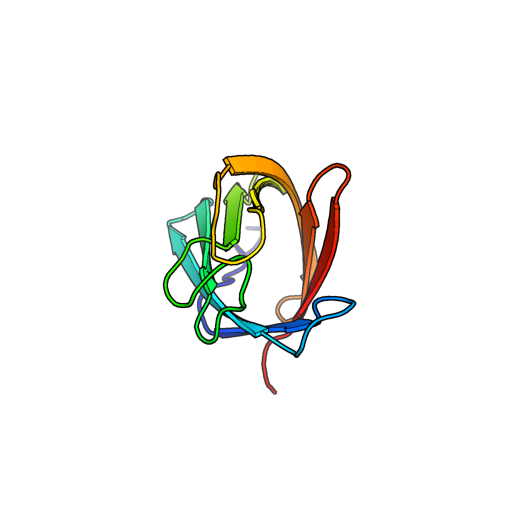.249 1.00 95.62 95 GLU A CA 1
ATOM 766 C C . GLU A 1 95 ? -4.868 -2.823 -7.933 1.00 95.62 95 GLU A C 1
ATOM 768 O O . GLU A 1 95 ? -4.752 -3.676 -8.813 1.00 95.62 95 GLU A O 1
ATOM 773 N N . VAL A 1 96 ? -4.535 -3.024 -6.661 1.00 96.06 96 VAL A N 1
ATOM 774 C CA . VAL A 1 96 ? -4.075 -4.302 -6.118 1.00 96.06 96 VAL A CA 1
ATOM 775 C C . VAL A 1 96 ? -4.928 -4.652 -4.916 1.00 96.06 96 VAL A C 1
ATOM 777 O O . VAL A 1 96 ? -5.125 -3.828 -4.020 1.00 96.06 96 VAL A O 1
ATOM 780 N N . GLU A 1 97 ? -5.425 -5.885 -4.909 1.00 96.25 97 GLU A N 1
ATOM 781 C CA . GLU A 1 97 ? -6.038 -6.494 -3.737 1.00 96.25 97 GLU A CA 1
ATOM 782 C C . GLU A 1 97 ? -4.959 -7.127 -2.865 1.00 96.25 97 GLU A C 1
ATOM 784 O O . GLU A 1 97 ? -4.131 -7.898 -3.352 1.00 96.25 97 GLU A O 1
ATOM 789 N N . PHE A 1 98 ? -5.012 -6.806 -1.575 1.00 96.81 98 PHE A N 1
ATOM 790 C CA . PHE A 1 98 ? -4.176 -7.372 -0.534 1.00 96.81 98 PHE A CA 1
ATOM 791 C C . PHE A 1 98 ? -5.032 -8.204 0.417 1.00 96.81 98 PHE A C 1
ATOM 793 O O . PHE A 1 98 ? -6.093 -7.756 0.869 1.00 96.81 98 PHE A O 1
ATOM 800 N N . ARG A 1 99 ? -4.544 -9.398 0.747 1.00 96.19 99 ARG A N 1
ATOM 801 C CA . ARG A 1 99 ? -5.156 -10.328 1.705 1.00 96.19 99 ARG A CA 1
ATOM 802 C C . ARG A 1 99 ? -4.192 -10.654 2.841 1.00 96.19 99 ARG A C 1
ATOM 804 O O . ARG A 1 99 ? -2.988 -10.732 2.596 1.00 96.19 99 ARG A O 1
ATOM 811 N N . ARG A 1 100 ? -4.703 -10.864 4.054 1.00 93.75 100 ARG A N 1
ATOM 812 C CA . ARG A 1 100 ? -3.925 -11.543 5.103 1.00 93.75 100 ARG A CA 1
ATOM 813 C C . ARG A 1 100 ? -3.766 -13.022 4.725 1.00 93.75 100 ARG A C 1
ATOM 815 O O . ARG A 1 100 ? -4.610 -13.561 4.006 1.00 93.75 100 ARG A O 1
ATOM 822 N N . ASP A 1 101 ? -2.658 -13.630 5.134 1.00 79.69 101 ASP A N 1
ATOM 823 C CA . ASP A 1 101 ? -2.506 -15.087 5.062 1.00 79.69 101 ASP A CA 1
ATOM 824 C C . ASP A 1 101 ? -3.339 -15.705 6.200 1.00 79.69 101 ASP A C 1
ATOM 826 O O . ASP A 1 101 ? -3.298 -15.184 7.320 1.00 79.69 101 ASP A O 1
ATOM 830 N N . ASP A 1 102 ? -4.144 -16.725 5.885 1.00 58.69 102 ASP A N 1
ATOM 831 C CA . ASP A 1 102 ? -5.031 -17.420 6.841 1.00 58.69 102 ASP A CA 1
ATOM 832 C C . ASP A 1 102 ? -4.244 -18.333 7.804 1.00 58.69 102 ASP A C 1
ATOM 834 O O . ASP A 1 102 ? -3.307 -19.032 7.347 1.00 58.69 102 ASP A O 1
#

Radius of gyration: 12.84 Å; Cα contacts (8 Å, |Δi|>4): 243; chains: 1; bounding box: 33×28×34 Å

Mean predicted aligned error: 3.58 Å